Protein AF-A0A176W2W1-F1 (afdb_monomer)

Structure (mmCIF, N/CA/C/O backbone):
data_AF-A0A176W2W1-F1
#
_entry.id   AF-A0A176W2W1-F1
#
loop_
_atom_site.group_PDB
_atom_site.id
_atom_site.type_symbol
_atom_site.label_atom_id
_atom_site.label_alt_id
_atom_site.label_comp_id
_atom_site.label_asym_id
_atom_site.label_entity_id
_atom_site.label_seq_id
_atom_site.pdbx_PDB_ins_code
_atom_site.Cartn_x
_atom_site.Cartn_y
_atom_site.Cartn_z
_atom_site.occupancy
_atom_site.B_iso_or_equiv
_atom_site.auth_seq_id
_atom_site.auth_comp_id
_atom_site.auth_asym_id
_atom_site.auth_atom_id
_atom_site.pdbx_PDB_model_num
ATOM 1 N N . MET A 1 1 ? -8.083 14.696 5.275 1.00 60.06 1 MET A N 1
ATOM 2 C CA . MET A 1 1 ? -8.460 13.294 5.578 1.00 60.06 1 MET A CA 1
ATOM 3 C C . MET A 1 1 ? -9.860 13.301 6.159 1.00 60.06 1 MET A C 1
ATOM 5 O O . MET A 1 1 ? -10.167 14.233 6.888 1.00 60.06 1 MET A O 1
ATOM 9 N N . GLN A 1 2 ? -10.697 12.312 5.843 1.00 70.56 2 GLN A N 1
ATOM 10 C CA . GLN A 1 2 ? -12.007 12.185 6.485 1.00 70.56 2 GLN A CA 1
ATOM 11 C C . GLN A 1 2 ? -11.816 11.652 7.914 1.00 70.56 2 GLN A C 1
ATOM 13 O O . GLN A 1 2 ? -11.118 10.648 8.101 1.00 70.56 2 GLN A O 1
ATOM 18 N N . GLY A 1 3 ? -12.353 12.371 8.903 1.00 79.94 3 GLY A N 1
ATOM 19 C CA . GLY A 1 3 ? -12.393 11.956 10.310 1.00 79.94 3 GLY A CA 1
ATOM 20 C C . GLY A 1 3 ? -13.621 11.092 10.623 1.00 79.94 3 GLY A C 1
ATOM 21 O O . GLY A 1 3 ? -14.313 10.650 9.711 1.00 79.94 3 GLY A O 1
ATOM 22 N N . GLY A 1 4 ? -13.897 10.862 11.911 1.00 88.31 4 GLY A N 1
ATOM 23 C CA . GLY A 1 4 ? -15.121 10.180 12.368 1.00 88.31 4 GLY A CA 1
ATOM 24 C C . GLY A 1 4 ? -15.036 8.653 12.472 1.00 88.31 4 GLY A C 1
ATOM 25 O O . GLY A 1 4 ? -16.053 7.996 12.682 1.00 88.31 4 GLY A O 1
ATOM 26 N N . ARG A 1 5 ? -13.835 8.081 12.344 1.00 92.00 5 ARG A N 1
ATOM 27 C CA . ARG A 1 5 ? -13.596 6.650 12.579 1.00 92.00 5 ARG A CA 1
ATOM 28 C C . ARG A 1 5 ? -13.634 6.375 14.081 1.00 92.00 5 ARG A C 1
ATOM 30 O O . ARG A 1 5 ? -13.098 7.167 14.852 1.00 92.00 5 ARG A O 1
ATOM 37 N N . LYS A 1 6 ? -14.244 5.260 14.474 1.00 93.75 6 LYS A N 1
ATOM 38 C CA . LYS A 1 6 ? -14.249 4.768 15.855 1.00 93.75 6 LYS A CA 1
ATOM 39 C C . LYS A 1 6 ? -13.250 3.630 16.036 1.00 93.75 6 LYS A C 1
ATOM 41 O O . LYS A 1 6 ? -12.925 2.916 15.087 1.00 93.75 6 LYS A O 1
ATOM 46 N N . ASP A 1 7 ? -12.820 3.427 17.271 1.00 94.00 7 ASP A N 1
ATOM 47 C CA . ASP A 1 7 ? -11.882 2.377 17.636 1.00 94.00 7 ASP A CA 1
ATOM 48 C C . ASP A 1 7 ? -12.579 1.024 17.781 1.00 94.00 7 ASP A C 1
ATOM 50 O O . ASP A 1 7 ? -13.696 0.906 18.301 1.00 94.00 7 ASP A O 1
ATOM 54 N N . GLY A 1 8 ? -11.889 -0.030 17.343 1.00 92.25 8 GLY A N 1
ATOM 55 C CA . GLY A 1 8 ? -12.328 -1.404 17.553 1.00 92.25 8 GLY A CA 1
ATOM 56 C C . GLY A 1 8 ? -12.237 -1.850 19.016 1.00 92.25 8 GLY A C 1
ATOM 57 O O . GLY A 1 8 ? -11.605 -1.212 19.854 1.00 92.25 8 GLY A O 1
ATOM 58 N N . THR A 1 9 ? -12.839 -2.996 19.320 1.00 92.94 9 THR A N 1
ATOM 59 C CA . THR A 1 9 ? -12.801 -3.650 20.642 1.00 92.94 9 THR A CA 1
ATOM 60 C C . THR A 1 9 ? -12.047 -4.982 20.631 1.00 92.94 9 THR A C 1
ATOM 62 O O . THR A 1 9 ? -11.731 -5.495 21.691 1.00 92.94 9 THR A O 1
ATOM 65 N N . ASN A 1 10 ? -11.702 -5.506 19.448 1.00 91.75 10 ASN A N 1
ATOM 66 C CA . ASN A 1 10 ? -11.049 -6.805 19.272 1.00 91.75 10 ASN A CA 1
ATOM 67 C C . ASN A 1 10 ? -9.770 -6.643 18.442 1.00 91.75 10 ASN A C 1
ATOM 69 O O . ASN A 1 10 ? -9.764 -5.867 17.482 1.00 91.75 10 ASN A O 1
ATOM 73 N N . SER A 1 11 ? -8.728 -7.397 18.792 1.00 91.31 11 SER A N 1
ATOM 74 C CA . SER A 1 11 ? -7.473 -7.519 18.042 1.00 91.31 11 SER A CA 1
ATOM 75 C C . SER A 1 11 ? -7.023 -8.977 18.083 1.00 91.31 11 SER A C 1
ATOM 77 O O . SER A 1 11 ? -6.944 -9.551 19.167 1.00 91.31 11 SER A O 1
ATOM 79 N N . LEU A 1 12 ? -6.777 -9.583 16.921 1.00 93.56 12 LEU A N 1
ATOM 80 C CA . LEU A 1 12 ? -6.395 -10.992 16.789 1.00 93.56 12 LEU A CA 1
ATOM 81 C C . LEU A 1 12 ? -5.111 -11.084 15.964 1.00 93.56 12 LEU A C 1
ATOM 83 O O . LEU A 1 12 ? -5.091 -10.611 14.829 1.00 93.56 12 LEU A O 1
ATOM 87 N N . GLY A 1 13 ? -4.066 -11.709 16.517 1.00 91.44 13 GLY A N 1
ATOM 88 C CA . GLY A 1 13 ? -2.781 -11.886 15.825 1.00 91.44 13 GLY A CA 1
ATOM 89 C C . GLY A 1 13 ? -2.920 -12.675 14.522 1.00 91.44 13 GLY A C 1
ATOM 90 O O . GLY A 1 13 ? -2.444 -12.232 13.483 1.00 91.44 13 GLY A O 1
ATOM 91 N N . SER A 1 14 ? -3.716 -13.748 14.544 1.00 93.50 14 SER A N 1
ATOM 92 C CA . SER A 1 14 ? -4.010 -14.570 13.362 1.00 93.50 14 SER A CA 1
ATOM 93 C C . SER A 1 14 ? -4.618 -13.782 12.201 1.00 93.50 14 SER A C 1
ATOM 95 O O . SER A 1 14 ? -4.389 -14.103 11.038 1.00 93.50 14 SER A O 1
ATOM 97 N N . ARG A 1 15 ? -5.380 -12.721 12.494 1.00 88.94 15 ARG A N 1
ATOM 98 C CA . ARG A 1 15 ? -5.924 -11.845 11.456 1.00 88.94 15 ARG A CA 1
ATOM 99 C C . ARG A 1 15 ? -4.825 -11.010 10.802 1.00 88.94 15 ARG A C 1
ATOM 101 O O . ARG A 1 15 ? -4.837 -10.863 9.588 1.00 88.94 15 ARG A O 1
ATOM 108 N N . ALA A 1 16 ? -3.882 -10.490 11.587 1.00 89.69 16 ALA A N 1
ATOM 109 C CA . ALA A 1 16 ? -2.756 -9.733 11.047 1.00 89.69 16 ALA A CA 1
ATOM 110 C C . ALA A 1 16 ? -1.871 -10.618 10.156 1.00 89.69 16 ALA A C 1
ATOM 112 O O . ALA A 1 16 ? -1.532 -10.215 9.049 1.00 89.69 16 ALA A O 1
ATOM 113 N N . GLU A 1 17 ? -1.574 -11.839 10.599 1.00 89.00 17 GLU A N 1
ATOM 114 C CA . GLU A 1 17 ? -0.784 -12.814 9.834 1.00 89.00 17 GLU A CA 1
ATOM 115 C C . GLU A 1 17 ? -1.454 -13.214 8.510 1.00 89.00 17 GLU A C 1
ATOM 117 O O . GLU A 1 17 ? -0.772 -13.399 7.508 1.00 89.00 17 GLU A O 1
ATOM 122 N N . ALA A 1 18 ? -2.786 -13.318 8.482 1.00 88.31 18 ALA A N 1
ATOM 123 C CA . ALA A 1 18 ? -3.527 -13.691 7.276 1.00 88.31 18 ALA A CA 1
ATOM 124 C C . ALA A 1 18 ? -3.762 -12.525 6.295 1.00 88.31 18 ALA A C 1
ATOM 126 O O . ALA A 1 18 ? -3.946 -12.746 5.094 1.00 88.31 18 ALA A O 1
ATOM 127 N N . GLU A 1 19 ? -3.829 -11.287 6.793 1.00 89.00 19 GLU A N 1
ATOM 128 C CA . GLU A 1 19 ? -4.202 -10.115 5.990 1.00 89.00 19 GLU A CA 1
ATOM 129 C C . GLU A 1 19 ? -2.994 -9.307 5.487 1.00 89.00 19 GLU A C 1
ATOM 131 O O . GLU A 1 19 ? -3.121 -8.626 4.466 1.00 89.00 19 GLU A O 1
ATOM 136 N N . LEU A 1 20 ? -1.837 -9.369 6.158 1.00 90.19 20 LEU A N 1
ATOM 137 C CA . LEU A 1 20 ? -0.645 -8.622 5.751 1.00 90.19 20 LEU A CA 1
ATOM 138 C C . LEU A 1 20 ? 0.131 -9.345 4.633 1.00 90.19 20 LEU A C 1
ATOM 140 O O . LEU A 1 20 ? 0.364 -10.550 4.728 1.00 90.19 20 LEU A O 1
ATOM 144 N N . PRO A 1 21 ? 0.557 -8.631 3.574 1.00 89.75 21 PRO A N 1
ATOM 145 C CA . PRO A 1 21 ? 1.339 -9.233 2.501 1.00 89.75 21 PRO A CA 1
ATOM 146 C C . PRO A 1 21 ? 2.754 -9.592 2.978 1.00 89.75 21 PRO A C 1
ATOM 148 O O . PRO A 1 21 ? 3.398 -8.809 3.677 1.00 89.75 21 PRO A O 1
ATOM 151 N N . SER A 1 22 ? 3.252 -10.760 2.561 1.00 88.88 22 SER A N 1
ATOM 152 C CA . SER A 1 22 ? 4.643 -11.163 2.800 1.00 88.88 22 SER A CA 1
ATOM 153 C C . SER A 1 22 ? 5.598 -10.391 1.879 1.00 88.88 22 SER A C 1
ATOM 155 O O . SER A 1 22 ? 5.262 -10.172 0.710 1.00 88.88 22 SER A O 1
ATOM 157 N N . PRO A 1 23 ? 6.814 -10.037 2.340 1.00 86.88 23 PRO A N 1
ATOM 158 C CA . PRO A 1 23 ? 7.837 -9.425 1.489 1.00 86.88 23 PRO A CA 1
ATOM 159 C C . PRO A 1 23 ? 8.302 -10.324 0.330 1.00 86.88 23 PRO A C 1
ATOM 161 O O . PRO A 1 23 ? 8.931 -9.827 -0.609 1.00 86.88 23 PRO A O 1
ATOM 164 N N . GLU A 1 24 ? 7.997 -11.622 0.382 1.00 87.06 24 GLU A N 1
ATOM 165 C CA . GLU A 1 24 ? 8.343 -12.621 -0.636 1.00 87.06 24 GLU A CA 1
ATOM 166 C C . GLU A 1 24 ? 7.255 -12.813 -1.704 1.00 87.06 24 GLU A C 1
ATOM 168 O O . GLU A 1 24 ? 7.471 -13.548 -2.664 1.00 87.06 24 GLU A O 1
ATOM 173 N N . PHE A 1 25 ? 6.087 -12.178 -1.554 1.00 91.12 25 PHE A N 1
ATOM 174 C CA . PHE A 1 25 ? 4.983 -12.358 -2.498 1.00 91.12 25 PHE A CA 1
ATOM 175 C C . PHE A 1 25 ? 5.314 -11.849 -3.901 1.00 91.12 25 PHE A C 1
ATOM 177 O O . PHE A 1 25 ? 5.871 -10.764 -4.066 1.00 91.12 25 PHE A O 1
ATOM 184 N N . ASP A 1 26 ? 4.888 -12.609 -4.911 1.00 90.50 26 ASP A N 1
ATOM 185 C CA . ASP A 1 26 ? 4.896 -12.169 -6.304 1.00 90.50 26 ASP A CA 1
ATOM 186 C C . ASP A 1 26 ? 3.728 -11.215 -6.619 1.00 90.50 26 ASP A C 1
ATOM 188 O O . ASP A 1 26 ? 2.822 -10.990 -5.811 1.00 90.50 26 ASP A O 1
ATOM 192 N N . VAL A 1 27 ? 3.710 -10.654 -7.832 1.00 90.50 27 VAL A N 1
ATOM 193 C CA . VAL A 1 27 ? 2.671 -9.695 -8.239 1.00 90.50 27 VAL A CA 1
ATOM 194 C C . VAL A 1 27 ? 1.263 -10.291 -8.213 1.00 90.50 27 VAL A C 1
ATOM 196 O O . VAL A 1 27 ? 0.315 -9.567 -7.919 1.00 90.50 27 VAL A O 1
ATOM 199 N N . SER A 1 28 ? 1.083 -11.585 -8.485 1.00 93.38 28 SER A N 1
ATOM 200 C CA . SER A 1 28 ? -0.245 -12.206 -8.419 1.00 93.38 28 SER A CA 1
ATOM 201 C C . SER A 1 28 ? -0.734 -12.276 -6.973 1.00 93.38 28 SER A C 1
ATOM 203 O O . SER A 1 28 ? -1.839 -11.827 -6.673 1.00 93.38 28 SER A O 1
ATOM 205 N N . GLN A 1 29 ? 0.122 -12.736 -6.062 1.00 93.50 29 GLN A N 1
ATOM 206 C CA . GLN A 1 29 ? -0.177 -12.817 -4.633 1.00 93.50 29 GLN A CA 1
ATOM 207 C C . GLN A 1 29 ? -0.409 -11.431 -4.016 1.00 93.50 29 GLN A C 1
ATOM 209 O O . GLN A 1 29 ? -1.319 -11.258 -3.200 1.00 93.50 29 GLN A O 1
ATOM 214 N N . LEU A 1 30 ? 0.369 -10.426 -4.429 1.00 91.12 30 LEU A N 1
ATOM 215 C CA . LEU A 1 30 ? 0.188 -9.038 -4.005 1.00 91.12 30 LEU A CA 1
ATOM 216 C C . LEU A 1 30 ? -1.147 -8.468 -4.499 1.00 91.12 30 LEU A C 1
ATOM 218 O O . LEU A 1 30 ? -1.882 -7.874 -3.706 1.00 91.12 30 LEU A O 1
ATOM 222 N N . ILE A 1 31 ? -1.500 -8.681 -5.772 1.0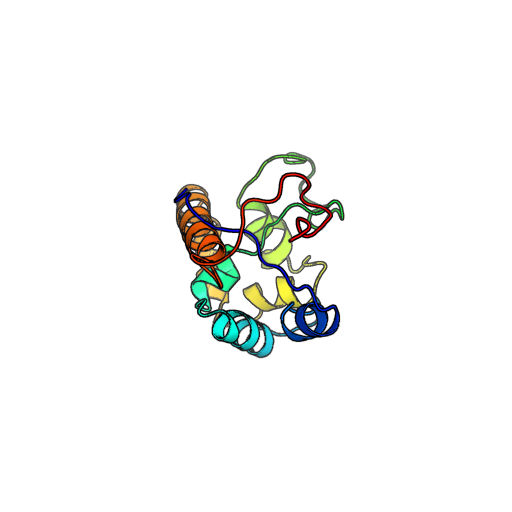0 92.19 31 ILE A N 1
ATOM 223 C CA . ILE A 1 31 ? -2.788 -8.240 -6.326 1.00 92.19 31 ILE A CA 1
ATOM 224 C C . ILE A 1 31 ? -3.941 -8.861 -5.537 1.00 92.19 31 ILE A C 1
ATOM 226 O O . ILE A 1 31 ? -4.841 -8.132 -5.116 1.00 92.19 31 ILE A O 1
ATOM 230 N N . ASP A 1 32 ? -3.891 -10.166 -5.274 1.00 93.44 32 ASP A N 1
ATOM 231 C CA . ASP A 1 32 ? -4.927 -10.863 -4.512 1.00 93.44 32 ASP A CA 1
ATOM 232 C C . ASP A 1 32 ? -5.018 -10.346 -3.073 1.00 93.44 32 ASP A C 1
ATOM 234 O O . ASP A 1 32 ? -6.114 -10.151 -2.542 1.00 93.44 32 ASP A O 1
ATOM 238 N N . SER A 1 33 ? -3.876 -10.072 -2.436 1.00 92.31 33 SER A N 1
ATOM 239 C CA . SER A 1 33 ? -3.830 -9.529 -1.076 1.00 92.31 33 SER A CA 1
ATOM 240 C C . SER A 1 33 ? -4.496 -8.161 -0.977 1.00 92.31 33 SER A C 1
ATOM 242 O O . SER A 1 33 ? -5.307 -7.926 -0.080 1.00 92.31 33 SER A O 1
ATOM 244 N N . PHE A 1 34 ? -4.206 -7.265 -1.918 1.00 92.06 34 PHE A N 1
ATOM 245 C CA . PHE A 1 34 ? -4.817 -5.937 -1.955 1.00 92.06 34 PHE A CA 1
ATOM 246 C C . PHE A 1 34 ? -6.296 -6.003 -2.356 1.00 92.06 34 PHE A C 1
ATOM 248 O O . PHE A 1 34 ? -7.117 -5.286 -1.777 1.00 92.06 34 PHE A O 1
ATOM 255 N N . ALA A 1 35 ? -6.666 -6.911 -3.261 1.00 92.75 35 ALA A N 1
ATOM 256 C CA . ALA A 1 35 ? -8.052 -7.124 -3.666 1.00 92.75 35 ALA A CA 1
ATOM 257 C C . ALA A 1 35 ? -8.938 -7.587 -2.498 1.00 92.75 35 ALA A C 1
ATOM 259 O O . ALA A 1 35 ? -10.063 -7.099 -2.370 1.00 92.75 35 ALA A O 1
ATOM 260 N N . ARG A 1 36 ? -8.428 -8.433 -1.585 1.00 91.56 36 ARG A N 1
ATOM 261 C CA . ARG A 1 36 ? -9.142 -8.818 -0.345 1.00 91.56 36 ARG A CA 1
ATOM 262 C C . ARG A 1 36 ? -9.488 -7.623 0.546 1.00 91.56 36 ARG A C 1
ATOM 264 O O . ARG A 1 36 ? -10.463 -7.680 1.290 1.00 91.56 36 ARG A O 1
ATOM 271 N N . MET A 1 37 ? -8.725 -6.537 0.441 1.00 89.38 37 MET A N 1
ATOM 272 C CA . MET A 1 37 ? -8.956 -5.280 1.160 1.00 89.38 37 MET A CA 1
ATOM 273 C C . MET A 1 37 ? -9.769 -4.260 0.348 1.00 89.38 37 MET A C 1
ATOM 275 O O . MET A 1 37 ? -9.946 -3.123 0.784 1.00 89.38 37 MET A O 1
ATOM 279 N N . GLY A 1 38 ? -10.265 -4.637 -0.835 1.00 90.69 38 GLY A N 1
ATOM 280 C CA . GLY A 1 38 ? -10.988 -3.743 -1.741 1.00 90.69 38 GLY A CA 1
ATOM 281 C C . GLY A 1 38 ? -10.088 -2.732 -2.459 1.00 90.69 38 GLY A C 1
ATOM 282 O O . GLY A 1 38 ? -10.575 -1.706 -2.936 1.00 90.69 38 GLY A O 1
ATOM 283 N N . LEU A 1 39 ? -8.779 -2.990 -2.528 1.00 92.06 39 LEU A N 1
ATOM 284 C CA . LEU A 1 39 ? -7.805 -2.144 -3.210 1.00 92.06 39 LEU A CA 1
ATOM 285 C C . LEU A 1 39 ? -7.442 -2.734 -4.579 1.00 92.06 39 LEU A C 1
ATOM 287 O O . LEU A 1 39 ? -7.247 -3.933 -4.744 1.00 92.06 39 LEU A O 1
ATOM 291 N N . SER A 1 40 ? -7.329 -1.866 -5.579 1.00 92.06 40 SER A N 1
ATOM 292 C CA . SER A 1 40 ? -6.913 -2.234 -6.935 1.00 92.06 40 SER A CA 1
ATOM 293 C C . SER A 1 40 ? -5.399 -2.436 -7.050 1.00 92.06 40 SER A C 1
ATOM 295 O O . SER A 1 40 ? -4.623 -1.815 -6.322 1.00 92.06 40 SER A O 1
ATOM 297 N N . ALA A 1 41 ? -4.966 -3.184 -8.071 1.00 87.50 41 ALA A N 1
ATOM 298 C CA . ALA A 1 41 ? -3.550 -3.343 -8.431 1.00 87.50 41 ALA A CA 1
ATOM 299 C C . ALA A 1 41 ? -2.822 -1.997 -8.633 1.00 87.50 41 ALA A C 1
ATOM 301 O O . ALA A 1 41 ? -1.646 -1.848 -8.318 1.00 87.50 41 ALA A O 1
ATOM 302 N N . LYS A 1 42 ? -3.534 -0.969 -9.107 1.00 87.38 42 LYS A N 1
ATOM 303 C CA . LYS A 1 42 ? -2.976 0.379 -9.237 1.00 87.38 42 LYS A CA 1
ATOM 304 C C . LYS A 1 42 ? -2.708 1.020 -7.874 1.00 87.38 42 LYS A C 1
ATOM 306 O O . LYS A 1 42 ? -1.654 1.610 -7.675 1.00 87.38 42 LYS A O 1
ATOM 311 N N . GLN A 1 43 ? -3.647 0.906 -6.934 1.00 85.81 43 GLN A N 1
ATOM 312 C CA . GLN A 1 43 ? -3.456 1.408 -5.569 1.00 85.81 43 GLN A CA 1
ATOM 313 C C . GLN A 1 43 ? -2.342 0.654 -4.849 1.00 85.81 43 GLN A C 1
ATOM 315 O O . GLN A 1 43 ? -1.562 1.297 -4.162 1.00 85.81 43 GLN A O 1
ATOM 320 N N . MET A 1 44 ? -2.230 -0.653 -5.085 1.00 87.44 44 MET A N 1
ATOM 321 C CA . MET A 1 44 ? -1.132 -1.488 -4.610 1.00 87.44 44 MET A CA 1
ATOM 322 C C . MET A 1 44 ? 0.234 -0.919 -5.030 1.00 87.44 44 MET A C 1
ATOM 324 O O . MET A 1 44 ? 1.021 -0.555 -4.163 1.00 87.44 44 MET A O 1
ATOM 328 N N . VAL A 1 45 ? 0.503 -0.736 -6.333 1.00 83.56 45 VAL A N 1
ATOM 329 C CA . VAL A 1 45 ? 1.795 -0.185 -6.812 1.00 83.56 45 VAL A CA 1
ATOM 330 C C . VAL A 1 45 ? 2.081 1.194 -6.201 1.00 83.56 45 VAL A C 1
ATOM 332 O O . VAL A 1 45 ? 3.218 1.520 -5.866 1.00 83.56 45 VAL A O 1
ATOM 335 N N . HIS A 1 46 ? 1.041 2.011 -6.032 1.00 82.19 46 HIS A N 1
ATOM 336 C CA . HIS A 1 46 ? 1.158 3.371 -5.514 1.00 82.19 46 HIS A CA 1
ATOM 337 C C . HIS A 1 46 ? 1.410 3.454 -4.009 1.00 82.19 46 HIS A C 1
ATOM 339 O O . HIS A 1 46 ? 1.689 4.549 -3.533 1.00 82.19 46 HIS A O 1
ATOM 345 N N . THR A 1 47 ? 1.266 2.362 -3.258 1.00 69.62 47 THR A N 1
ATOM 346 C CA . THR A 1 47 ? 1.521 2.328 -1.808 1.00 69.62 47 THR A CA 1
ATOM 347 C C . THR A 1 47 ? 2.924 1.857 -1.453 1.00 69.62 47 THR A C 1
ATOM 349 O O . THR A 1 47 ? 3.341 2.052 -0.316 1.00 69.62 47 THR A O 1
ATOM 352 N N . PHE A 1 48 ? 3.674 1.300 -2.409 1.00 66.56 48 PHE A N 1
ATOM 353 C CA . PHE A 1 48 ? 5.069 0.899 -2.220 1.00 66.56 48 PHE A CA 1
ATOM 354 C C . PHE A 1 48 ? 5.991 2.117 -2.168 1.00 66.56 48 PHE A C 1
ATOM 356 O O . PHE A 1 48 ? 6.554 2.529 -3.175 1.00 66.56 48 PHE A O 1
ATOM 363 N N . ASN A 1 49 ? 6.052 2.738 -0.993 1.00 61.50 49 ASN A N 1
ATOM 364 C CA . ASN A 1 49 ? 7.160 3.527 -0.456 1.00 61.50 49 ASN A CA 1
ATOM 365 C C . ASN A 1 49 ? 6.703 4.007 0.931 1.00 61.50 49 ASN A C 1
ATOM 367 O O . ASN A 1 49 ? 6.201 5.122 1.081 1.00 61.50 49 ASN A O 1
ATOM 371 N N . THR A 1 50 ? 6.770 3.134 1.935 1.00 46.72 50 THR A N 1
ATOM 372 C CA . THR A 1 50 ? 6.423 3.495 3.314 1.00 46.72 50 THR A CA 1
ATOM 373 C C . THR A 1 50 ? 7.655 3.363 4.186 1.00 46.72 50 THR A C 1
ATOM 375 O O . THR A 1 50 ? 8.191 2.271 4.349 1.00 46.72 50 THR A O 1
ATOM 378 N N . SER A 1 51 ? 8.094 4.492 4.736 1.00 46.38 51 SER A N 1
ATOM 379 C CA . SER A 1 51 ? 9.217 4.605 5.659 1.00 46.38 51 SER A CA 1
ATOM 380 C C . SER A 1 51 ? 8.996 3.747 6.911 1.00 46.38 51 SER A C 1
ATOM 382 O O . SER A 1 51 ? 8.289 4.145 7.833 1.00 46.38 51 SER A O 1
ATOM 384 N N . ILE A 1 52 ? 9.615 2.571 6.933 1.00 41.94 52 ILE A N 1
ATOM 385 C CA . ILE A 1 52 ? 9.980 1.822 8.139 1.00 41.94 52 ILE A CA 1
ATOM 386 C C . ILE A 1 52 ? 11.513 1.845 8.188 1.00 41.94 52 ILE A C 1
ATOM 388 O O . ILE A 1 52 ? 12.144 1.830 7.135 1.00 41.94 52 ILE A O 1
ATOM 392 N N . GLU A 1 53 ? 12.116 1.927 9.377 1.00 47.19 53 GLU A N 1
ATOM 393 C CA . GLU A 1 53 ? 13.569 2.072 9.613 1.00 47.19 53 GLU A CA 1
ATOM 394 C C . GLU A 1 53 ? 14.400 0.816 9.268 1.00 47.19 53 GLU A C 1
ATOM 396 O O . GLU A 1 53 ? 15.306 0.412 9.991 1.00 47.19 53 GLU A O 1
ATOM 401 N N . VAL A 1 54 ? 14.117 0.189 8.131 1.00 53.34 54 VAL A N 1
ATOM 402 C CA . VAL A 1 54 ? 15.106 -0.576 7.380 1.00 53.34 54 VAL A CA 1
ATOM 403 C C . VAL A 1 54 ? 15.434 0.290 6.173 1.00 53.34 54 VAL A C 1
ATOM 405 O O . VAL A 1 54 ? 14.521 0.748 5.488 1.00 53.34 54 VAL A O 1
ATOM 408 N N . PHE A 1 55 ? 16.714 0.557 5.908 1.00 59.44 55 PHE A N 1
ATOM 409 C CA . PHE A 1 55 ? 17.113 1.304 4.714 1.00 59.44 55 PHE A CA 1
ATOM 410 C C . PHE A 1 55 ? 16.805 0.463 3.458 1.00 59.44 55 PHE A C 1
ATOM 412 O O . PHE A 1 55 ? 17.675 -0.195 2.906 1.00 59.44 55 PHE A O 1
ATOM 419 N N . MET A 1 56 ? 15.543 0.456 3.021 1.00 64.31 56 MET A N 1
ATOM 420 C CA . MET A 1 56 ? 15.062 -0.194 1.791 1.00 64.31 56 MET A CA 1
ATOM 421 C C . MET A 1 56 ? 15.579 0.515 0.532 1.00 64.31 56 MET A C 1
ATOM 423 O O . 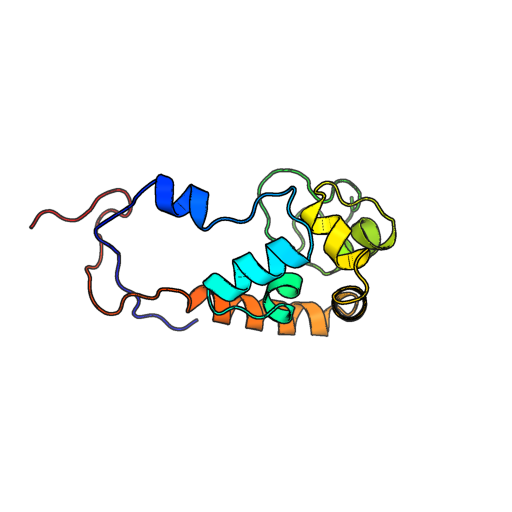MET A 1 56 ? 15.532 -0.031 -0.566 1.00 64.31 56 MET A O 1
ATOM 427 N N . ASP A 1 57 ? 16.099 1.732 0.705 1.00 61.53 57 ASP A N 1
ATOM 428 C CA . ASP A 1 57 ? 16.838 2.495 -0.291 1.00 61.53 57 ASP A CA 1
ATOM 429 C C . ASP A 1 57 ? 18.150 3.004 0.332 1.00 61.53 57 ASP A C 1
ATOM 431 O O . ASP A 1 57 ? 18.244 4.131 0.816 1.00 61.53 57 ASP A O 1
ATOM 435 N N . VAL A 1 58 ? 19.166 2.135 0.371 1.00 58.38 58 VAL A N 1
ATOM 436 C CA . VAL A 1 58 ? 20.541 2.489 0.790 1.00 58.38 58 VAL A CA 1
ATOM 437 C C . VAL A 1 58 ? 21.255 3.317 -0.292 1.00 58.38 58 VAL A C 1
ATOM 439 O O . VAL A 1 58 ? 22.289 3.932 -0.042 1.00 58.38 58 VAL A O 1
ATOM 442 N N . ILE A 1 59 ? 20.727 3.309 -1.519 1.00 60.53 59 ILE A N 1
ATOM 443 C CA . ILE A 1 59 ? 21.449 3.691 -2.738 1.00 60.53 59 ILE A CA 1
ATOM 444 C C . ILE A 1 59 ? 21.193 5.145 -3.122 1.00 60.53 59 ILE A C 1
ATOM 446 O O . ILE A 1 59 ? 21.951 5.690 -3.924 1.00 60.53 59 ILE A O 1
ATOM 450 N N . THR A 1 60 ? 20.202 5.807 -2.521 1.00 59.44 60 THR A N 1
ATOM 451 C CA . THR A 1 60 ? 19.961 7.239 -2.731 1.00 59.44 60 THR A CA 1
ATOM 452 C C . THR A 1 60 ? 20.517 8.083 -1.559 1.00 59.44 60 THR A C 1
ATOM 454 O O . THR A 1 60 ? 19.767 8.524 -0.686 1.00 59.44 60 THR A O 1
ATOM 457 N N . PRO A 1 61 ? 21.844 8.358 -1.506 1.00 52.28 61 PRO A N 1
ATOM 458 C CA . PRO A 1 61 ? 22.493 9.061 -0.391 1.00 52.28 61 PRO A CA 1
ATOM 459 C C . PRO A 1 61 ? 22.104 10.543 -0.275 1.00 52.28 61 PRO A C 1
ATOM 461 O O . PRO A 1 61 ? 22.326 11.155 0.765 1.00 52.28 61 PRO A O 1
ATOM 464 N N . THR A 1 62 ? 21.508 11.142 -1.311 1.00 52.84 62 THR A N 1
ATOM 465 C CA . THR A 1 62 ? 21.099 12.560 -1.326 1.00 52.84 62 THR A CA 1
ATOM 466 C C . THR A 1 62 ? 19.663 12.810 -0.854 1.00 52.84 62 THR A C 1
ATOM 468 O O . THR A 1 62 ? 19.233 13.961 -0.829 1.00 52.84 62 THR A O 1
ATOM 471 N N . SER A 1 63 ? 18.912 11.766 -0.492 1.00 53.81 63 SER A N 1
ATOM 472 C CA . SER A 1 63 ? 17.472 11.843 -0.200 1.00 53.81 63 SER A CA 1
ATOM 473 C C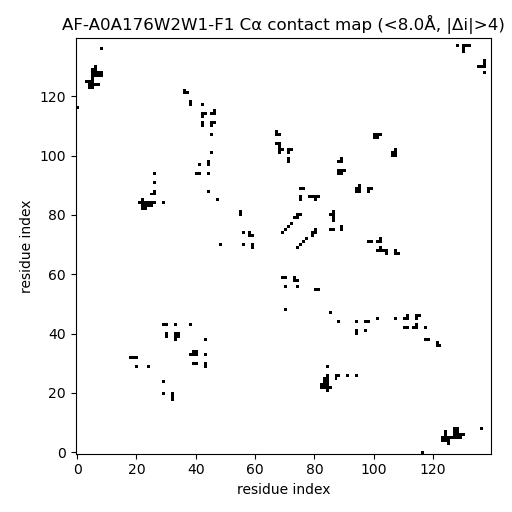 . SER A 1 63 ? 17.055 11.177 1.108 1.00 53.81 63 SER A C 1
ATOM 475 O O . SER A 1 63 ? 15.869 10.909 1.310 1.00 53.81 63 SER A O 1
ATOM 477 N N . ALA A 1 64 ? 18.001 10.912 2.012 1.00 55.75 64 ALA A N 1
ATOM 478 C CA . ALA A 1 64 ? 17.685 10.410 3.345 1.00 55.75 64 ALA A CA 1
ATOM 479 C C . ALA A 1 64 ? 16.656 11.340 4.023 1.00 55.75 64 ALA A C 1
ATOM 481 O O . ALA A 1 64 ? 16.927 12.514 4.273 1.00 55.75 64 ALA A O 1
ATOM 482 N N . GLY A 1 65 ? 15.446 10.825 4.261 1.00 58.69 65 GLY A N 1
ATOM 483 C CA . GLY A 1 65 ? 14.332 11.576 4.854 1.00 58.69 65 GLY A CA 1
ATOM 484 C C . GLY A 1 65 ? 13.429 12.346 3.876 1.00 58.69 65 GLY A C 1
ATOM 485 O O . GLY A 1 65 ? 12.496 13.011 4.327 1.00 58.69 65 GLY A O 1
ATOM 486 N N . VAL A 1 66 ? 13.644 12.260 2.557 1.00 69.62 66 VAL A N 1
ATOM 487 C CA . VAL A 1 66 ? 12.794 12.916 1.545 1.00 69.62 66 VAL A CA 1
ATOM 488 C C . VAL A 1 66 ? 11.841 11.910 0.898 1.00 69.62 66 VAL A C 1
ATOM 490 O O . VAL A 1 66 ? 12.253 10.926 0.293 1.00 69.62 66 VAL A O 1
ATOM 493 N N . PHE A 1 67 ? 10.538 12.190 0.973 1.00 76.62 67 PHE A N 1
ATOM 494 C CA . PHE A 1 67 ? 9.511 11.380 0.318 1.00 76.62 67 PHE A CA 1
ATOM 495 C C . PHE A 1 67 ? 9.414 11.700 -1.184 1.00 76.62 67 PHE A C 1
ATOM 497 O O . PHE A 1 67 ? 8.812 12.703 -1.592 1.00 76.62 67 PHE A O 1
ATOM 504 N N . GLU A 1 68 ? 10.004 10.851 -2.028 1.00 73.44 68 GLU A N 1
ATOM 505 C CA . GLU A 1 68 ? 10.058 11.060 -3.476 1.00 73.44 68 GLU A CA 1
ATOM 506 C C . GLU A 1 68 ? 10.062 9.772 -4.313 1.00 73.44 68 GLU A C 1
ATOM 508 O O . GLU A 1 68 ? 10.101 8.659 -3.800 1.00 73.44 68 GLU A O 1
ATOM 513 N N . ALA A 1 69 ? 9.984 9.937 -5.637 1.00 80.81 69 ALA A N 1
ATOM 514 C CA . ALA A 1 69 ? 9.845 8.843 -6.597 1.00 80.81 69 ALA A CA 1
ATOM 515 C C . ALA A 1 69 ? 11.167 8.126 -6.940 1.00 80.81 69 ALA A C 1
ATOM 517 O O . ALA A 1 69 ? 11.150 7.212 -7.764 1.00 80.81 69 ALA A O 1
ATOM 518 N N . ASN A 1 70 ? 12.298 8.543 -6.353 1.00 76.94 70 ASN A N 1
ATOM 519 C CA . ASN A 1 70 ? 13.622 8.008 -6.690 1.00 76.94 70 ASN A CA 1
ATOM 520 C C . ASN A 1 70 ? 13.716 6.504 -6.451 1.00 76.94 70 ASN A C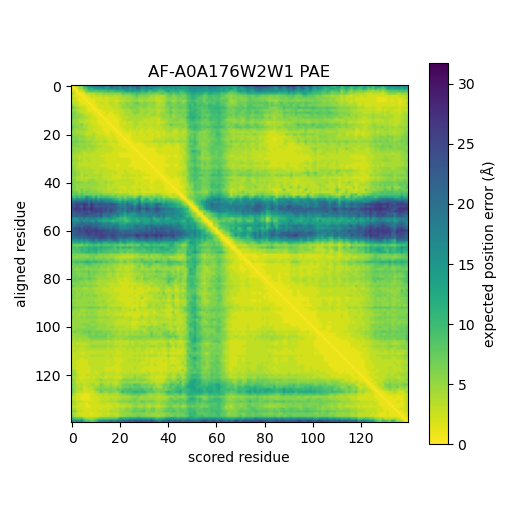 1
ATOM 522 O O . ASN A 1 70 ? 14.286 5.828 -7.293 1.00 76.94 70 ASN A O 1
ATOM 526 N N . TYR A 1 71 ? 13.032 5.978 -5.435 1.00 79.44 71 TYR A N 1
ATOM 527 C CA . TYR A 1 71 ? 12.896 4.541 -5.200 1.00 79.44 71 TYR A CA 1
ATOM 528 C C . TYR A 1 71 ? 12.525 3.742 -6.470 1.00 79.44 71 TYR A C 1
ATOM 530 O O . TYR A 1 71 ? 13.164 2.750 -6.810 1.00 79.44 71 TYR A O 1
ATOM 538 N N . TYR A 1 72 ? 11.555 4.213 -7.262 1.00 83.75 72 TYR A N 1
ATOM 539 C CA . TYR A 1 72 ? 11.178 3.528 -8.505 1.00 83.75 72 TYR A CA 1
ATOM 540 C C . TYR A 1 72 ? 12.270 3.600 -9.580 1.00 83.75 72 TYR A C 1
ATOM 542 O O . TYR A 1 72 ? 12.318 2.730 -10.441 1.00 83.75 72 TYR A O 1
ATOM 550 N N . LYS A 1 73 ? 13.129 4.625 -9.546 1.00 83.25 73 LYS A N 1
ATOM 551 C CA . LYS A 1 73 ? 14.188 4.874 -10.530 1.00 83.25 73 LYS A CA 1
ATOM 552 C C . LYS A 1 73 ? 15.501 4.186 -10.160 1.00 83.25 73 LYS A C 1
ATOM 554 O O . LYS A 1 73 ? 16.022 3.414 -10.944 1.00 83.25 73 LYS A O 1
ATOM 559 N N . THR A 1 74 ? 16.065 4.512 -9.003 1.00 79.44 74 THR A N 1
ATOM 560 C CA . THR A 1 74 ? 17.417 4.111 -8.589 1.00 79.44 74 THR A CA 1
ATOM 561 C C . THR A 1 74 ? 17.456 2.713 -7.985 1.00 79.44 74 THR A C 1
ATOM 563 O O . THR A 1 74 ? 18.517 2.088 -7.996 1.00 79.44 74 THR A O 1
ATOM 566 N N . THR A 1 75 ? 16.309 2.217 -7.509 1.00 81.81 75 THR A N 1
ATOM 567 C CA . THR A 1 75 ? 16.180 0.883 -6.918 1.00 81.81 75 THR A CA 1
ATOM 568 C C . THR A 1 75 ? 15.540 -0.088 -7.903 1.00 81.81 75 THR A C 1
ATOM 570 O O . THR A 1 75 ? 16.203 -1.020 -8.349 1.00 81.81 75 THR A O 1
ATOM 573 N N . LEU A 1 76 ? 14.280 0.129 -8.300 1.00 87.19 76 LEU A N 1
ATOM 574 C CA . LEU A 1 76 ? 13.550 -0.896 -9.062 1.00 87.19 76 LEU A CA 1
ATOM 575 C C . LEU A 1 76 ? 14.010 -1.042 -10.522 1.00 87.19 76 LEU A C 1
ATOM 577 O O . LEU A 1 76 ? 14.177 -2.169 -10.983 1.00 87.19 76 LEU A O 1
ATOM 581 N N . GLN A 1 77 ? 14.233 0.061 -11.253 1.00 88.38 77 GLN A N 1
ATOM 582 C CA . GLN A 1 77 ? 14.698 -0.023 -12.653 1.00 88.38 77 GLN A CA 1
ATOM 583 C C . GLN A 1 77 ? 16.120 -0.569 -12.778 1.00 88.38 77 GLN A C 1
ATOM 585 O O . GLN A 1 77 ? 16.449 -1.207 -1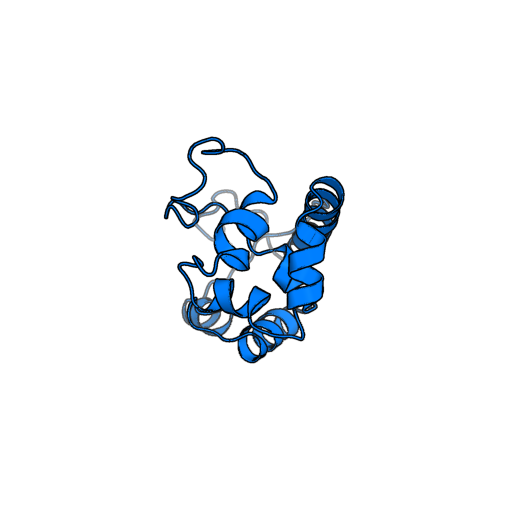3.771 1.00 88.38 77 GLN A O 1
ATOM 590 N N . GLU A 1 78 ? 16.949 -0.326 -11.768 1.00 88.44 78 GLU A N 1
ATOM 591 C CA . GLU A 1 78 ? 18.332 -0.796 -11.717 1.00 88.44 78 GLU A CA 1
ATOM 592 C C . GLU A 1 78 ? 18.445 -2.221 -11.144 1.00 88.44 78 GLU A C 1
ATOM 594 O O . GLU A 1 78 ? 19.554 -2.681 -10.881 1.00 88.44 78 GLU A O 1
ATOM 599 N N . HIS A 1 79 ? 17.313 -2.907 -10.931 1.00 88.62 79 HIS A N 1
ATOM 600 C CA . HIS A 1 79 ? 17.227 -4.256 -10.360 1.00 88.62 79 HIS A CA 1
ATOM 601 C C . HIS A 1 79 ? 17.916 -4.402 -8.992 1.00 88.62 79 HIS A C 1
ATOM 603 O O . HIS A 1 79 ? 18.593 -5.388 -8.708 1.00 88.62 79 HIS A O 1
ATOM 609 N N . LYS A 1 80 ? 17.752 -3.389 -8.139 1.00 85.25 80 LYS A N 1
ATOM 610 C CA . LYS A 1 80 ? 18.342 -3.298 -6.794 1.00 85.25 80 LYS A CA 1
ATOM 611 C C . LYS A 1 80 ? 17.296 -3.396 -5.680 1.00 85.25 80 LYS A C 1
ATOM 613 O O . LYS A 1 80 ? 17.589 -3.032 -4.544 1.00 85.25 80 LYS A O 1
ATOM 618 N N . GLY A 1 81 ? 16.075 -3.841 -5.989 1.00 83.62 81 GLY A N 1
ATOM 619 C CA . GLY A 1 81 ? 15.032 -4.080 -4.993 1.00 83.62 81 GLY A CA 1
ATOM 620 C C . GLY A 1 81 ? 15.494 -5.075 -3.931 1.00 83.62 81 GLY A C 1
ATOM 621 O O . GLY A 1 81 ? 15.954 -6.166 -4.255 1.00 83.62 81 GLY A O 1
ATOM 622 N N . LEU A 1 82 ? 15.383 -4.686 -2.660 1.00 84.50 82 LEU A N 1
ATOM 623 C CA . LEU A 1 82 ? 15.786 -5.536 -1.538 1.00 84.50 82 LEU A CA 1
ATOM 624 C C . LEU A 1 82 ? 14.759 -6.642 -1.263 1.00 84.50 82 LEU A C 1
ATOM 626 O O . LEU A 1 82 ? 15.134 -7.770 -0.951 1.00 84.50 82 LEU A O 1
ATOM 630 N N . LEU A 1 83 ? 13.467 -6.328 -1.382 1.00 86.88 83 LEU A N 1
ATOM 631 C CA . LEU A 1 83 ? 12.388 -7.298 -1.218 1.00 86.88 83 LEU A CA 1
ATOM 632 C C . LEU A 1 83 ? 11.964 -7.853 -2.580 1.00 86.88 83 LEU A C 1
ATOM 634 O O . LEU A 1 83 ? 11.891 -7.123 -3.571 1.00 86.88 83 LEU A O 1
ATOM 638 N N . THR A 1 84 ? 11.624 -9.143 -2.623 1.00 88.06 84 THR A N 1
ATOM 639 C CA . THR A 1 84 ? 11.124 -9.780 -3.856 1.00 88.06 84 THR A CA 1
ATOM 640 C C . THR A 1 84 ? 9.820 -9.125 -4.310 1.00 88.06 84 THR A C 1
ATOM 642 O O . THR A 1 84 ? 9.665 -8.810 -5.489 1.00 88.06 84 THR A O 1
ATOM 645 N N . SER A 1 85 ? 8.926 -8.838 -3.360 1.00 88.44 85 SER A N 1
ATOM 646 C CA . SER A 1 85 ? 7.675 -8.109 -3.599 1.00 88.44 85 SER A CA 1
ATOM 647 C C . SER A 1 85 ? 7.894 -6.777 -4.308 1.00 88.44 85 SER A C 1
ATOM 649 O O . SER A 1 85 ? 7.187 -6.486 -5.269 1.00 88.44 85 SER A O 1
ATOM 651 N N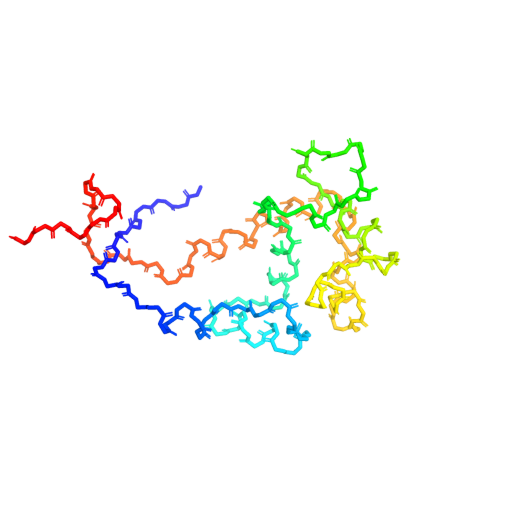 . ASP A 1 86 ? 8.918 -6.025 -3.921 1.00 88.88 86 ASP A N 1
ATOM 652 C CA . ASP A 1 86 ? 9.262 -4.739 -4.518 1.00 88.88 86 ASP A CA 1
ATOM 653 C C . ASP A 1 86 ? 9.776 -4.880 -5.955 1.00 88.88 86 ASP A C 1
ATOM 655 O O . ASP A 1 86 ? 9.248 -4.254 -6.881 1.00 88.88 86 ASP A O 1
ATOM 659 N N . GLN A 1 87 ? 10.793 -5.726 -6.163 1.00 91.56 87 GLN A N 1
ATOM 660 C CA . GLN A 1 87 ? 11.402 -5.912 -7.482 1.00 91.56 87 GLN A CA 1
ATOM 661 C C . GLN A 1 87 ? 10.398 -6.504 -8.483 1.00 91.56 87 GLN A C 1
ATOM 663 O O . GLN A 1 87 ? 10.361 -6.096 -9.648 1.00 91.56 87 GLN A O 1
ATOM 668 N N . SER A 1 88 ? 9.499 -7.375 -8.011 1.00 91.69 88 SER A N 1
ATOM 669 C CA . SER A 1 88 ? 8.448 -7.978 -8.832 1.00 91.69 88 SER A CA 1
ATOM 670 C C . SER A 1 88 ? 7.526 -6.941 -9.490 1.00 91.69 88 SER A C 1
ATOM 672 O O . SER A 1 88 ? 7.064 -7.157 -10.609 1.00 91.69 88 SER A O 1
ATOM 674 N N . LEU A 1 89 ? 7.317 -5.770 -8.870 1.00 90.69 89 LEU A N 1
ATOM 675 C CA . LEU A 1 89 ? 6.472 -4.707 -9.429 1.00 90.69 89 LEU A CA 1
ATOM 676 C C . LEU A 1 89 ? 7.028 -4.152 -10.740 1.00 90.69 89 LEU A C 1
ATOM 678 O O . LEU A 1 89 ? 6.251 -3.767 -11.622 1.00 90.69 89 LEU A O 1
ATOM 682 N N . PHE A 1 90 ? 8.354 -4.066 -10.859 1.00 92.81 90 PHE A N 1
ATOM 683 C CA . PHE A 1 90 ? 9.005 -3.647 -12.094 1.00 92.81 90 PHE A CA 1
ATOM 684 C C . PHE A 1 90 ? 9.235 -4.824 -13.039 1.00 92.81 90 PHE A C 1
ATOM 686 O O . PHE A 1 90 ? 9.166 -4.630 -14.252 1.00 92.81 90 PHE A O 1
ATOM 693 N N . ASP A 1 91 ? 9.465 -6.027 -12.516 1.00 93.75 91 ASP A N 1
ATOM 694 C CA . ASP A 1 91 ? 9.777 -7.211 -13.318 1.00 93.75 91 ASP A CA 1
ATOM 695 C C . ASP A 1 91 ? 8.538 -7.811 -14.015 1.00 93.75 91 ASP A C 1
ATOM 697 O O . ASP A 1 91 ? 8.638 -8.345 -15.127 1.00 93.75 91 ASP A O 1
ATOM 701 N N . ASP A 1 92 ? 7.348 -7.641 -13.440 1.00 94.50 92 ASP A N 1
ATOM 702 C CA . ASP A 1 92 ? 6.092 -8.100 -14.025 1.00 94.50 92 ASP A CA 1
ATOM 703 C C . ASP A 1 92 ? 5.530 -7.100 -15.051 1.00 94.50 92 ASP A C 1
ATOM 705 O O . ASP A 1 92 ? 5.330 -5.908 -14.792 1.00 94.50 92 ASP A O 1
ATOM 709 N N . SER A 1 93 ? 5.212 -7.605 -16.243 1.00 95.06 93 SER A N 1
ATOM 710 C CA . SER A 1 93 ? 4.647 -6.812 -17.343 1.00 95.06 93 SER A CA 1
ATOM 711 C C . SER A 1 93 ? 3.344 -6.075 -16.993 1.00 95.06 93 SER A C 1
ATOM 713 O O . SER A 1 93 ? 3.104 -4.985 -17.518 1.00 95.06 93 SER A O 1
ATOM 715 N N . ARG A 1 94 ? 2.525 -6.624 -16.085 1.00 94.62 94 ARG A N 1
ATOM 716 C CA . ARG A 1 94 ? 1.225 -6.071 -15.671 1.00 94.62 94 ARG A CA 1
ATOM 717 C C . ARG A 1 94 ? 1.384 -4.773 -14.886 1.00 94.62 94 ARG A C 1
ATOM 719 O O . ARG A 1 94 ? 0.537 -3.885 -14.984 1.00 94.62 94 ARG A O 1
ATOM 726 N N . THR A 1 95 ? 2.458 -4.651 -14.110 1.00 93.38 95 THR A N 1
ATOM 727 C CA . THR A 1 95 ? 2.709 -3.526 -13.196 1.00 93.38 95 THR A CA 1
ATOM 728 C C . THR A 1 95 ? 3.826 -2.606 -13.669 1.00 93.38 95 THR A C 1
ATOM 730 O O . THR A 1 95 ? 3.809 -1.424 -13.316 1.00 93.38 95 THR A O 1
ATOM 733 N N . ARG A 1 96 ? 4.724 -3.073 -14.546 1.00 94.06 96 ARG A N 1
ATOM 734 C CA . ARG A 1 96 ? 5.863 -2.300 -15.068 1.00 94.06 96 ARG A CA 1
ATOM 735 C C . ARG A 1 96 ? 5.469 -0.922 -15.593 1.00 94.06 96 ARG A C 1
ATOM 737 O O . ARG A 1 96 ? 6.063 0.077 -15.202 1.00 94.06 96 ARG A O 1
ATOM 744 N N . ALA A 1 97 ? 4.425 -0.835 -16.420 1.00 93.25 97 ALA A N 1
ATOM 745 C CA . ALA A 1 97 ? 3.968 0.448 -16.962 1.00 93.25 97 ALA A CA 1
ATOM 746 C C . ALA A 1 97 ? 3.481 1.416 -15.864 1.00 93.25 97 ALA A C 1
ATOM 748 O O . ALA A 1 97 ? 3.665 2.633 -15.968 1.00 93.25 97 ALA A O 1
ATOM 749 N N . MET A 1 98 ? 2.884 0.888 -14.789 1.00 91.75 98 MET A N 1
ATOM 750 C CA . MET A 1 98 ? 2.484 1.688 -13.632 1.00 91.75 98 MET A CA 1
ATOM 751 C C . MET A 1 98 ? 3.719 2.198 -12.891 1.00 91.75 98 MET A C 1
ATOM 753 O O . MET A 1 98 ? 3.808 3.401 -12.659 1.00 91.75 98 MET A O 1
ATOM 757 N N . VAL A 1 99 ? 4.701 1.337 -12.623 1.00 91.19 99 VAL A N 1
ATOM 758 C CA . VAL A 1 99 ? 5.977 1.720 -11.997 1.00 91.19 99 VAL A CA 1
ATOM 759 C C . VAL A 1 99 ? 6.693 2.807 -12.804 1.00 91.19 99 VAL A C 1
ATOM 761 O O . VAL A 1 99 ? 6.993 3.873 -12.268 1.00 91.19 99 VAL A O 1
ATOM 764 N N . THR A 1 100 ? 6.868 2.619 -14.115 1.00 91.75 100 THR A N 1
ATOM 765 C CA . THR A 1 100 ? 7.510 3.617 -14.990 1.00 91.75 100 THR A CA 1
ATOM 766 C C . THR A 1 100 ? 6.779 4.960 -14.961 1.00 91.75 100 THR A C 1
ATOM 768 O O . THR A 1 100 ? 7.396 6.023 -14.985 1.00 91.75 100 THR A O 1
ATOM 771 N N . SER A 1 101 ? 5.449 4.948 -14.855 1.00 91.25 101 SER A N 1
ATOM 772 C CA . SER A 1 101 ? 4.668 6.184 -14.792 1.00 91.25 101 SER A CA 1
ATOM 773 C C . SER A 1 101 ? 4.845 6.973 -13.485 1.00 91.25 101 SER A C 1
ATOM 775 O O . SER A 1 101 ? 4.546 8.171 -13.453 1.00 91.25 101 SER A O 1
ATOM 777 N N . LEU A 1 102 ? 5.326 6.337 -12.412 1.00 88.88 102 LEU A N 1
ATOM 778 C CA . LEU A 1 102 ? 5.567 6.973 -11.112 1.00 88.88 102 LEU A CA 1
ATOM 779 C C . LEU A 1 102 ? 6.911 7.696 -11.037 1.00 88.88 102 LEU A C 1
ATOM 781 O O . LEU A 1 102 ? 7.082 8.531 -10.158 1.00 88.88 102 LEU A O 1
ATOM 785 N N . LEU A 1 103 ? 7.805 7.505 -12.013 1.00 86.31 103 LEU A N 1
ATOM 786 C CA . LEU A 1 103 ? 9.030 8.306 -12.155 1.00 86.31 103 LEU A CA 1
ATOM 787 C C . LEU A 1 103 ? 8.730 9.812 -12.263 1.00 86.31 103 LEU A C 1
ATOM 789 O O . LEU A 1 103 ? 9.555 10.661 -11.924 1.00 86.31 103 LEU A O 1
ATOM 793 N N . ASN A 1 104 ? 7.523 10.174 -12.711 1.00 88.94 104 ASN A N 1
ATOM 794 C CA . ASN A 1 104 ? 7.055 11.550 -12.667 1.00 88.94 104 ASN A CA 1
ATOM 795 C C . ASN A 1 104 ? 6.643 11.944 -11.238 1.00 88.94 104 ASN A C 1
ATOM 797 O O . ASN A 1 104 ? 5.577 11.556 -10.759 1.00 88.94 104 ASN A O 1
ATOM 801 N N . LYS A 1 105 ? 7.432 12.817 -10.599 1.00 83.81 105 LYS A N 1
ATOM 802 C CA . LYS A 1 105 ? 7.213 13.290 -9.218 1.00 83.81 105 LYS A CA 1
ATOM 803 C C . LYS A 1 105 ? 5.792 13.799 -8.942 1.00 83.81 105 LYS A C 1
ATOM 805 O O . LYS A 1 105 ? 5.204 13.450 -7.920 1.00 83.81 105 LYS A O 1
ATOM 810 N N . ARG A 1 106 ? 5.209 14.596 -9.850 1.00 88.31 106 ARG A N 1
ATOM 811 C CA . ARG A 1 106 ? 3.839 15.124 -9.682 1.00 88.31 106 ARG A CA 1
ATOM 812 C C . ARG A 1 106 ? 2.803 14.004 -9.728 1.00 88.31 106 ARG A C 1
ATOM 814 O O . ARG A 1 106 ? 1.840 14.018 -8.962 1.00 88.31 106 ARG A O 1
ATOM 821 N N . ARG A 1 107 ? 2.995 13.031 -10.622 1.00 89.75 107 ARG A N 1
ATOM 822 C CA . ARG A 1 107 ? 2.116 11.866 -10.739 1.00 89.75 107 ARG A CA 1
ATOM 823 C C . ARG A 1 107 ? 2.233 10.968 -9.518 1.00 89.75 107 ARG A C 1
ATOM 825 O O . ARG A 1 107 ? 1.197 10.626 -8.962 1.00 89.75 107 ARG A O 1
ATOM 832 N N . PHE A 1 108 ? 3.452 10.673 -9.069 1.00 88.25 108 PHE A N 1
ATOM 833 C CA . PHE A 1 108 ? 3.707 9.924 -7.841 1.00 88.25 108 PHE A CA 1
ATOM 834 C C . PHE A 1 1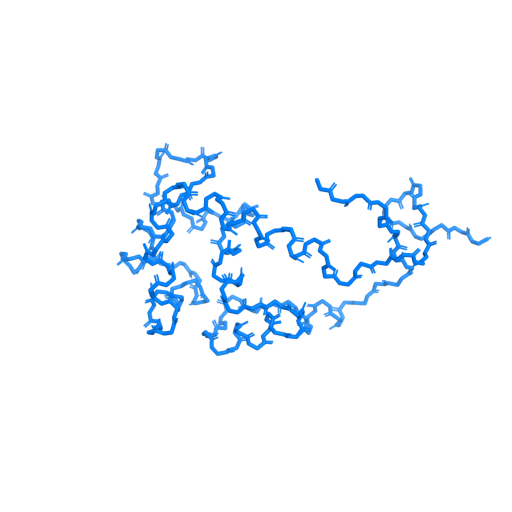08 ? 2.975 10.534 -6.647 1.00 88.25 108 PHE A C 1
ATOM 836 O O . PHE A 1 108 ? 2.120 9.878 -6.067 1.00 88.25 108 PHE A O 1
ATOM 843 N N . GLN A 1 109 ? 3.202 11.815 -6.344 1.00 87.12 109 GLN A N 1
ATOM 844 C CA . GLN A 1 109 ? 2.562 12.476 -5.199 1.00 87.12 109 GLN A CA 1
ATOM 845 C C . GLN A 1 109 ? 1.028 12.441 -5.283 1.00 87.12 109 GLN A C 1
ATOM 847 O O . GLN A 1 109 ? 0.341 12.146 -4.302 1.00 87.12 109 GLN A O 1
ATOM 852 N N . LYS A 1 110 ? 0.475 12.710 -6.473 1.00 91.44 110 LYS A N 1
ATOM 853 C CA . LYS A 1 110 ? -0.973 12.681 -6.715 1.00 91.44 110 LYS A CA 1
ATOM 854 C C . LYS A 1 110 ? -1.560 11.292 -6.482 1.00 91.44 110 LYS A C 1
ATOM 856 O O . LYS A 1 110 ? -2.6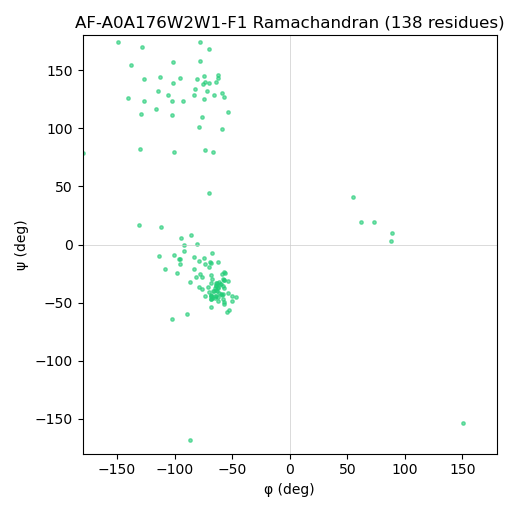08 11.159 -5.848 1.00 91.44 110 LYS A O 1
ATOM 861 N N . GLU A 1 111 ? -0.928 10.278 -7.050 1.00 90.25 111 GLU A N 1
ATOM 862 C CA . GLU A 1 111 ? -1.430 8.913 -7.055 1.00 90.25 111 GLU A CA 1
ATOM 863 C C . GLU A 1 111 ? -1.186 8.201 -5.715 1.00 90.25 111 GLU A C 1
ATOM 865 O O . GLU A 1 111 ? -2.101 7.537 -5.228 1.00 90.25 111 GLU A O 1
ATOM 870 N N . PHE A 1 112 ? -0.052 8.454 -5.056 1.00 90.12 112 PHE A N 1
ATOM 871 C CA . PHE A 1 112 ? 0.212 8.043 -3.675 1.00 90.12 112 PHE A CA 1
ATOM 872 C C . PHE A 1 112 ? -0.856 8.599 -2.729 1.00 90.12 112 PHE A C 1
ATOM 874 O O . PHE A 1 112 ? -1.501 7.857 -1.992 1.00 90.12 112 PHE A O 1
ATOM 881 N N . GLY A 1 113 ? -1.154 9.902 -2.815 1.00 90.00 113 GLY A N 1
ATOM 882 C CA . GLY A 1 113 ? -2.195 10.517 -1.990 1.00 90.00 113 GLY A CA 1
ATOM 883 C C . GLY A 1 113 ? -3.589 9.916 -2.216 1.00 90.00 113 GLY A C 1
ATOM 884 O O . GLY A 1 113 ? -4.380 9.824 -1.277 1.00 90.00 113 GLY A O 1
ATOM 885 N N . LYS A 1 114 ? -3.916 9.490 -3.444 1.00 91.75 114 LYS A N 1
ATOM 886 C CA . LYS A 1 114 ? -5.164 8.755 -3.724 1.00 91.75 114 LYS A CA 1
ATOM 887 C C . LYS A 1 114 ? -5.150 7.364 -3.100 1.00 91.75 114 LYS A C 1
ATOM 889 O O . LYS A 1 114 ? -6.160 6.966 -2.525 1.00 91.75 114 LYS A O 1
ATOM 894 N N . ALA A 1 115 ? -4.033 6.652 -3.207 1.00 91.06 115 ALA A N 1
ATOM 895 C CA . ALA A 1 115 ? -3.900 5.309 -2.667 1.00 91.06 115 ALA A CA 1
ATOM 896 C C . ALA A 1 115 ? -3.987 5.310 -1.134 1.00 91.06 115 ALA A C 1
ATOM 898 O O . ALA A 1 115 ? -4.795 4.573 -0.579 1.00 91.06 115 ALA A O 1
ATOM 899 N N . MET A 1 116 ? -3.308 6.242 -0.457 1.00 90.38 116 MET A N 1
ATOM 900 C CA . MET A 1 116 ? -3.398 6.398 1.001 1.00 90.38 116 MET A CA 1
ATOM 901 C C . MET A 1 116 ? -4.795 6.809 1.482 1.00 90.38 116 MET A C 1
ATOM 903 O O . MET A 1 116 ? -5.230 6.385 2.551 1.00 90.38 116 MET A O 1
ATOM 907 N N . ARG A 1 117 ? -5.547 7.596 0.698 1.00 91.44 117 ARG A N 1
ATOM 908 C CA . ARG A 1 117 ? -6.959 7.884 1.015 1.00 91.44 117 ARG A CA 1
ATOM 909 C C . ARG A 1 117 ? -7.839 6.642 0.923 1.00 91.44 117 ARG A C 1
ATOM 911 O O . ARG A 1 117 ? -8.714 6.484 1.765 1.00 91.44 117 ARG A O 1
ATOM 918 N N . ALA A 1 118 ? -7.614 5.793 -0.076 1.00 90.69 118 ALA A N 1
ATOM 919 C CA . ALA A 1 118 ? -8.347 4.542 -0.210 1.00 90.69 118 ALA A CA 1
ATOM 920 C C . ALA A 1 118 ? -7.981 3.555 0.903 1.00 90.69 118 ALA A C 1
ATOM 922 O O . ALA A 1 118 ? -8.874 3.007 1.535 1.00 90.69 118 ALA A O 1
ATOM 923 N N . MET A 1 119 ? -6.689 3.416 1.214 1.00 90.38 119 MET A N 1
ATOM 924 C CA . MET A 1 119 ? -6.216 2.600 2.334 1.00 90.38 119 MET A CA 1
ATOM 925 C C . MET A 1 119 ? -6.820 3.066 3.666 1.00 90.38 119 MET A C 1
ATOM 927 O O . MET A 1 119 ? -7.305 2.255 4.443 1.00 90.38 119 MET A O 1
ATOM 931 N N . GLY A 1 120 ? -6.894 4.380 3.903 1.00 89.62 120 GLY A N 1
ATOM 932 C CA . GLY A 1 120 ? -7.530 4.945 5.098 1.00 89.62 120 GLY A CA 1
ATOM 933 C C . GLY A 1 120 ? -9.054 4.763 5.182 1.00 89.62 120 GLY A C 1
ATOM 934 O O . GLY A 1 120 ? -9.637 5.114 6.209 1.00 89.62 120 GLY A O 1
ATOM 935 N N . ALA A 1 121 ? -9.694 4.256 4.123 1.00 90.44 121 ALA A N 1
ATOM 936 C CA . ALA A 1 121 ? -11.113 3.908 4.086 1.00 90.44 121 ALA A CA 1
ATOM 937 C C . ALA A 1 121 ? -11.367 2.396 4.254 1.00 90.44 121 ALA A C 1
ATOM 939 O O . ALA A 1 121 ? -12.515 1.992 4.443 1.00 90.44 121 ALA A O 1
ATOM 940 N N . VAL A 1 122 ? -10.321 1.563 4.224 1.00 90.38 122 VAL A N 1
ATOM 941 C CA . VAL A 1 122 ? -10.439 0.111 4.414 1.00 90.38 122 VAL A CA 1
ATOM 942 C C . VAL A 1 122 ? -10.905 -0.188 5.839 1.00 90.38 122 VAL A C 1
ATOM 944 O O . VAL A 1 122 ? -10.337 0.310 6.809 1.00 90.38 122 VAL A O 1
ATOM 947 N N . GLY A 1 123 ? -11.954 -1.006 5.970 1.00 87.19 123 GLY A N 1
ATOM 948 C CA . GLY A 1 123 ? -12.398 -1.557 7.256 1.00 87.19 123 GLY A CA 1
ATOM 949 C C . GLY A 1 123 ? -12.845 -0.527 8.304 1.00 87.19 123 GLY A C 1
ATOM 950 O O . GLY A 1 123 ? -12.871 -0.846 9.494 1.00 87.19 123 GLY A O 1
ATOM 951 N N . VAL A 1 124 ? -13.174 0.704 7.894 1.00 89.69 124 VAL A N 1
ATOM 952 C CA . VAL A 1 124 ? -13.541 1.788 8.817 1.00 89.69 124 VAL A CA 1
ATOM 953 C C . VAL A 1 124 ? -14.755 1.410 9.659 1.00 89.69 124 VAL A C 1
ATOM 955 O O . VAL A 1 124 ? -15.804 1.024 9.147 1.00 89.69 124 VAL A O 1
ATOM 958 N N . LYS A 1 125 ? -14.627 1.602 10.974 1.00 86.56 125 LYS A N 1
ATOM 959 C CA . LYS A 1 125 ? -15.723 1.440 11.925 1.00 86.56 125 LYS A CA 1
ATOM 960 C C . LYS A 1 125 ? -16.435 2.763 12.169 1.00 86.56 125 LYS A C 1
ATOM 962 O O . LYS A 1 125 ? -15.826 3.734 12.614 1.00 86.56 125 LYS A O 1
ATOM 967 N N . THR A 1 126 ? -17.743 2.774 11.937 1.00 86.62 126 THR A N 1
ATOM 968 C CA . THR A 1 126 ? -18.662 3.847 12.362 1.00 86.62 126 THR A CA 1
ATOM 969 C C . THR A 1 126 ? -19.338 3.524 13.701 1.00 86.62 126 THR A C 1
ATOM 971 O O . THR A 1 126 ? -19.832 4.414 14.395 1.00 86.62 126 THR A O 1
ATOM 974 N N . VAL A 1 127 ? -19.288 2.251 14.104 1.00 86.75 127 VAL A N 1
ATOM 975 C CA . VAL A 1 127 ? -19.778 1.714 15.379 1.00 86.75 127 VAL A CA 1
ATOM 976 C C . VAL A 1 127 ? -18.586 1.205 16.194 1.00 86.75 127 VAL A C 1
ATOM 978 O O . VAL A 1 127 ? -17.716 0.515 15.668 1.00 86.75 127 VAL A O 1
ATOM 981 N N . GLY A 1 128 ? -18.524 1.574 17.472 1.00 89.88 128 GLY A N 1
ATOM 982 C CA . GLY A 1 128 ? -17.369 1.353 18.344 1.00 89.88 128 GLY A CA 1
ATOM 983 C C . GLY A 1 128 ? -17.284 2.434 19.418 1.00 89.88 128 GLY A C 1
ATOM 984 O O . GLY A 1 128 ? -18.295 3.059 19.749 1.00 89.88 128 GLY A O 1
ATOM 985 N N . GLN A 1 129 ? -16.075 2.697 19.904 1.00 93.88 129 GLN A N 1
ATOM 986 C CA . GLN A 1 129 ? -15.806 3.676 20.963 1.00 93.88 129 GLN A CA 1
ATOM 987 C C . GLN A 1 129 ? -14.700 4.659 20.573 1.00 93.88 129 GLN A C 1
ATOM 989 O O . GLN A 1 129 ? -14.020 4.456 19.573 1.00 93.88 129 GLN A O 1
ATOM 994 N N . ILE A 1 130 ? -14.524 5.709 21.372 1.00 95.44 130 ILE A N 1
ATOM 995 C CA . ILE A 1 130 ? -13.317 6.540 21.354 1.00 95.44 130 ILE A CA 1
ATOM 996 C C . ILE A 1 130 ? -12.479 6.109 22.559 1.00 95.44 130 ILE A C 1
ATOM 998 O O . ILE A 1 130 ? -12.913 6.275 23.702 1.00 95.44 130 ILE A O 1
ATOM 1002 N N . ARG A 1 131 ? -11.327 5.478 22.325 1.00 95.69 131 ARG A N 1
ATOM 1003 C CA . ARG A 1 131 ? -10.449 5.009 23.402 1.00 95.69 131 ARG A CA 1
ATOM 1004 C C . ARG A 1 131 ? -9.774 6.197 24.071 1.00 95.69 131 ARG A C 1
ATOM 1006 O O . ARG A 1 131 ? -9.185 7.042 23.403 1.00 95.69 131 ARG A O 1
ATOM 1013 N N . THR A 1 132 ? -9.806 6.229 25.398 1.00 96.19 132 THR A N 1
ATOM 1014 C CA . THR A 1 132 ? -9.028 7.208 26.178 1.00 96.19 132 THR A CA 1
ATOM 1015 C C . THR A 1 132 ? -7.555 6.809 26.262 1.00 96.19 132 THR A C 1
ATOM 1017 O O . THR A 1 132 ? -6.680 7.661 26.381 1.00 96.19 132 THR A O 1
ATOM 1020 N N . ASN A 1 133 ? -7.276 5.510 26.137 1.00 96.00 133 ASN A N 1
ATOM 1021 C CA . ASN A 1 133 ? -5.944 4.937 26.021 1.00 96.00 133 ASN A CA 1
ATOM 1022 C C . ASN A 1 133 ? -5.894 3.998 24.808 1.00 96.00 133 ASN A C 1
ATOM 1024 O O . ASN A 1 133 ? -6.491 2.925 24.831 1.00 96.00 133 ASN A O 1
ATOM 1028 N N . CYS A 1 134 ? -5.137 4.349 23.763 1.00 95.62 134 CYS A N 1
ATOM 1029 C CA . CYS A 1 134 ? -5.056 3.551 22.532 1.00 95.62 134 CYS A CA 1
ATOM 1030 C C . CYS A 1 134 ? -4.593 2.099 22.756 1.00 95.62 134 CYS A C 1
ATOM 1032 O O . CYS A 1 134 ? -4.907 1.228 21.941 1.00 95.62 134 CYS A O 1
ATOM 1034 N N . ARG A 1 135 ? -3.876 1.827 23.857 1.00 95.69 135 ARG A N 1
ATOM 1035 C CA . ARG A 1 135 ? -3.336 0.503 24.203 1.00 95.69 135 ARG A CA 1
ATOM 1036 C C . ARG A 1 135 ? -4.370 -0.451 24.808 1.00 95.69 135 ARG A C 1
ATOM 1038 O O . ARG A 1 135 ? -4.089 -1.641 24.885 1.00 95.69 135 ARG A O 1
ATOM 1045 N N . ALA A 1 136 ? -5.537 0.038 25.228 1.00 95.19 136 ALA A N 1
ATOM 1046 C CA . ALA A 1 136 ? -6.554 -0.769 25.896 1.00 95.19 136 ALA A CA 1
ATOM 1047 C C . ALA A 1 136 ? -7.970 -0.455 25.390 1.00 95.19 136 ALA A C 1
ATOM 1049 O O . ALA A 1 136 ? -8.259 0.628 24.891 1.00 95.19 136 ALA A O 1
ATOM 1050 N N . VAL A 1 137 ? -8.866 -1.432 25.509 1.00 95.81 137 VAL A N 1
ATOM 1051 C CA . VAL A 1 137 ? -10.310 -1.238 25.316 1.00 95.81 137 VAL A CA 1
ATOM 1052 C C . VAL A 1 137 ? -10.843 -0.524 26.562 1.00 95.81 137 VAL A C 1
ATOM 1054 O O . VAL A 1 137 ? -10.420 -0.873 27.664 1.00 95.81 137 VAL A O 1
ATOM 1057 N N . ASN A 1 138 ? -11.735 0.466 26.420 1.00 95.44 138 ASN A N 1
ATOM 1058 C CA . ASN A 1 138 ? -12.324 1.091 27.610 1.00 95.44 138 ASN A CA 1
ATOM 1059 C C . ASN A 1 138 ? -13.120 0.037 28.401 1.00 95.44 138 ASN A C 1
ATOM 1061 O O . ASN A 1 138 ? -13.730 -0.856 27.807 1.00 95.44 138 ASN A O 1
ATOM 1065 N N . ALA A 1 139 ? -13.114 0.157 29.729 1.00 88.69 139 ALA A N 1
ATOM 1066 C CA . ALA A 1 139 ? -14.006 -0.623 30.577 1.00 88.69 139 ALA A CA 1
ATOM 1067 C C . ALA A 1 139 ? -15.467 -0.275 30.248 1.00 88.69 139 ALA A C 1
ATOM 1069 O O . ALA A 1 139 ? -15.761 0.875 29.907 1.00 88.69 139 ALA A O 1
ATOM 1070 N N . GLN A 1 140 ? -16.337 -1.283 30.296 1.00 72.25 140 GLN A N 1
ATOM 1071 C CA . GLN A 1 140 ? -17.781 -1.108 30.124 1.00 72.25 140 GLN A CA 1
ATOM 1072 C C . GLN A 1 140 ? -18.406 -0.510 31.379 1.00 72.25 140 GLN A C 1
ATOM 1074 O O . GLN A 1 140 ? -17.969 -0.901 32.485 1.00 72.25 140 GLN A O 1
#

Nearest PDB structures (foldseek):
  3hdl-assembly1_A  TM=8.855E-01  e=1.267E-08  Roystonea regia
  4usc-assembly1_B  TM=8.865E-01  e=2.362E-08  Trachycarpus fortunei
  1sch-assembly2_A  TM=8.582E-01  e=3.651E-08  Arachis hypogaea
  5twt-assembly1_A  TM=8.716E-01  e=6.808E-07  Panicum virgatum
  1fhf-assembly1_A  TM=8.413E-01  e=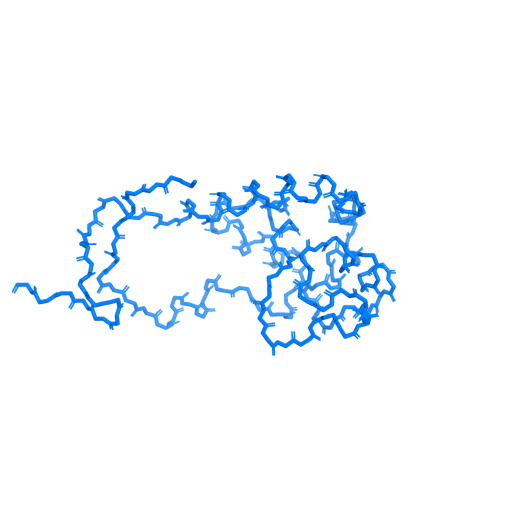5.311E-06  Glycine max

Foldseek 3Di:
DDDQFADDADDDPVVCVVQDDDLADALVSQQVSLVVQVHHSLLSLLQPDDDDPDPQPPPCPPQVPNDFLCCLPRCQVVVNGPGNHNVNLCVDPVNVVSSVVRNPGVCSVVSNVVSVVSVVVGPTDNDHHHDPDPVHHDDD

Radius of gyration: 17.17 Å; Cα contacts (8 Å, |Δi|>4): 145; chains: 1; bounding box: 42×30×48 Å

Solvent-accessible surface area (backbone atoms only — not comparable to full-atom values): 8581 Å² total; per-residue (Å²): 132,90,78,81,72,33,40,76,85,78,88,57,70,70,54,52,68,72,62,55,79,58,60,74,33,48,61,67,56,47,38,53,46,35,43,78,61,77,36,50,61,69,39,51,64,41,55,76,80,74,95,56,103,58,77,77,67,75,81,53,81,91,43,83,92,57,95,68,38,55,59,56,52,74,24,33,72,66,72,55,42,79,40,53,34,60,31,29,38,50,72,34,79,91,38,23,68,58,47,64,54,28,58,42,56,70,51,30,57,56,46,29,55,52,24,53,55,52,59,71,56,49,87,66,30,82,69,69,44,83,57,93,44,92,93,49,68,72,85,132

Mean predicted aligned error: 6.58 Å

Organism: NCBI:txid1480154

pLDDT: mean 84.45, std 12.65, range [41.94, 96.19]

InterPro domains:
  IPR000823 Plant peroxidase [PTHR31517] (49-138)
  IPR002016 Haem peroxidase [PF00141] (2-103)
  IPR002016 Haem peroxidase [PS50873] (1-138)
  IPR010255 Haem peroxidase superfamily [SSF48113] (3-138)

Sequence (140 aa):
MQGGRKDGTNSLGSRAEAELPSPEFDVSQLIDSFARMGLSAKQMVHTFNTSIEVFMDVITPTSAGVFEANYYKTTLQEHKGLLTSDQSLFDDSRTRAMVTSLLNKRRFQKEFGKAMRAMGAVGVKTVGQIRTNCRAVNAQ

Secondary structure (DSSP, 8-state):
----PPBPS---HHHHHHHSPPTT--HHHHHHHHHHTT--HHHHHHH-----SS-S--S-TT-TT---THIIIIIITTT--SSHHHHHHHHSHHHHHHHHHHTSHHHHHHHHHHHHHHHTTTT--SSSB--SSTTSPPP-